Protein AF-A0A7C4TJA0-F1 (afdb_monomer)

Mean predicted aligned error: 11.94 Å

Secondary structure (DSSP, 8-state):
--HHHHHHHHHHHHHHHHHHHHHHHHHHHHHHHHHHHHHT--PPPPPPHHHHEEEEEEEEEEEESSTT-SEEEEEEEEEEEEESSS-EEEEEEE-SSS--GGGGEEEEE-TT--EEEEEEPPTT-PPEEEEETTEEEEEEEEE-TTS-TT--EEEEEE---

Structure (mmCIF, N/CA/C/O backbone):
data_AF-A0A7C4TJA0-F1
#
_entry.id   AF-A0A7C4TJA0-F1
#
loop_
_atom_site.group_PDB
_atom_site.id
_atom_site.type_symbol
_atom_site.label_atom_id
_atom_site.label_alt_id
_atom_site.label_comp_id
_atom_site.label_asym_id
_atom_site.label_entity_id
_atom_site.label_seq_id
_atom_site.pdbx_PDB_ins_code
_atom_site.Cartn_x
_atom_site.Cartn_y
_atom_site.Cartn_z
_atom_site.occupancy
_atom_site.B_iso_or_equiv
_atom_site.auth_seq_id
_atom_site.auth_comp_id
_atom_site.auth_asym_id
_atom_site.auth_atom_id
_atom_site.pdbx_PDB_model_num
ATOM 1 N N . MET A 1 1 ? -40.778 37.213 75.521 1.00 49.62 1 MET A N 1
ATOM 2 C CA . MET A 1 1 ? -41.525 36.558 74.415 1.00 49.62 1 MET A CA 1
ATOM 3 C C . MET A 1 1 ? -40.797 36.597 73.051 1.00 49.62 1 MET A C 1
ATOM 5 O O . MET A 1 1 ? -41.361 36.119 72.071 1.00 49.62 1 MET A O 1
ATOM 9 N N . ASN A 1 2 ? -39.542 37.079 72.973 1.00 52.47 2 ASN A N 1
ATOM 10 C CA . ASN A 1 2 ? -38.814 37.263 71.702 1.00 52.47 2 ASN A CA 1
ATOM 11 C C . ASN A 1 2 ? -37.884 36.094 71.304 1.00 52.47 2 ASN A C 1
ATOM 13 O O . ASN A 1 2 ? -37.763 35.800 70.118 1.00 52.47 2 ASN A O 1
ATOM 17 N N . GLU A 1 3 ? -37.341 35.324 72.251 1.00 52.44 3 GLU A N 1
ATOM 18 C CA . GLU A 1 3 ? -36.361 34.258 71.945 1.00 52.44 3 GLU A CA 1
ATOM 19 C C . GLU A 1 3 ? -36.936 33.053 71.171 1.00 52.44 3 GLU A C 1
ATOM 21 O O . GLU A 1 3 ? -36.258 32.429 70.350 1.00 52.44 3 GLU A O 1
ATOM 26 N N . LYS A 1 4 ? -38.217 32.709 71.384 1.00 51.44 4 LYS A N 1
ATOM 27 C CA . LYS A 1 4 ? -38.870 31.596 70.662 1.00 51.44 4 LYS A CA 1
ATOM 28 C C . LYS A 1 4 ? -39.089 31.905 69.172 1.00 51.44 4 LYS A C 1
ATOM 30 O O . LYS A 1 4 ? -39.150 30.968 68.373 1.00 51.44 4 LYS A O 1
ATOM 35 N N . LYS A 1 5 ? -39.204 33.184 68.787 1.00 49.19 5 LYS A N 1
ATOM 36 C CA . LYS A 1 5 ? -39.362 33.600 67.381 1.00 49.19 5 LYS A CA 1
ATOM 37 C C . LYS A 1 5 ? -38.022 33.581 66.633 1.00 49.19 5 LYS A C 1
ATOM 39 O O . LYS A 1 5 ? -37.985 33.095 65.503 1.00 49.19 5 LYS A O 1
ATOM 44 N N . GLU A 1 6 ? -36.923 33.985 67.270 1.00 51.19 6 GLU A N 1
ATOM 45 C CA . GLU A 1 6 ? -35.578 33.941 66.666 1.00 51.19 6 GLU A CA 1
ATOM 46 C C . GLU A 1 6 ? -35.077 32.515 66.417 1.00 51.19 6 GLU A C 1
ATOM 48 O O . GLU A 1 6 ? -34.596 32.211 65.323 1.00 51.19 6 GLU A O 1
ATOM 53 N N . ARG A 1 7 ? -35.288 31.587 67.363 1.00 53.69 7 ARG A N 1
ATOM 54 C CA . ARG A 1 7 ? -34.897 30.174 67.179 1.00 53.69 7 ARG A CA 1
ATOM 55 C C . ARG A 1 7 ? -35.589 29.514 65.980 1.00 53.69 7 ARG A C 1
ATOM 57 O O . ARG A 1 7 ? -34.964 28.726 65.271 1.00 53.69 7 ARG A O 1
ATOM 64 N N . LYS A 1 8 ? -36.863 29.839 65.717 1.00 52.34 8 LYS A N 1
ATOM 65 C CA . LYS A 1 8 ? -37.602 29.320 64.548 1.00 52.34 8 LYS A CA 1
ATOM 66 C C . LYS A 1 8 ? -37.113 29.927 63.227 1.00 52.34 8 LYS A C 1
ATOM 68 O O . LYS A 1 8 ? -37.072 29.216 62.223 1.00 52.34 8 LYS A O 1
ATOM 73 N N . ARG A 1 9 ? -36.706 31.203 63.223 1.00 52.56 9 ARG A N 1
ATOM 74 C CA . ARG A 1 9 ? -36.172 31.894 62.036 1.00 52.56 9 ARG A CA 1
ATOM 75 C C . ARG A 1 9 ? -34.785 31.361 61.653 1.00 52.56 9 ARG A C 1
ATOM 77 O O . ARG A 1 9 ? -34.586 31.010 60.495 1.00 52.56 9 ARG A O 1
ATOM 84 N N . ASN A 1 10 ? -33.897 31.148 62.628 1.00 52.72 10 ASN A N 1
ATOM 85 C CA . ASN A 1 10 ? -32.572 30.554 62.398 1.00 52.72 10 ASN A CA 1
ATOM 86 C C . ASN A 1 10 ? -32.632 29.096 61.912 1.00 52.72 10 ASN A C 1
ATOM 88 O O . ASN A 1 10 ? -31.806 28.697 61.095 1.00 52.72 10 ASN A O 1
ATOM 92 N N . LYS A 1 11 ? -33.625 28.303 62.348 1.00 56.66 11 LYS A N 1
ATOM 93 C CA . LYS A 1 11 ? -33.845 26.935 61.835 1.00 56.66 11 LYS A CA 1
ATOM 94 C C . LYS A 1 11 ? -34.310 26.922 60.373 1.00 56.66 11 LYS A C 1
ATOM 96 O O . LYS A 1 11 ? -33.839 26.100 59.597 1.00 56.66 11 LYS A O 1
ATOM 101 N N . ARG A 1 12 ? -35.204 27.844 59.987 1.00 56.31 12 ARG A N 1
ATOM 102 C CA . ARG A 1 12 ? -35.642 28.002 58.586 1.00 56.31 12 ARG A CA 1
ATOM 103 C C . ARG A 1 12 ? -34.508 28.473 57.680 1.00 56.31 12 ARG A C 1
ATOM 105 O O . ARG A 1 12 ? -34.372 27.937 56.588 1.00 56.31 12 ARG A O 1
ATOM 112 N N . ILE A 1 13 ? -33.689 29.418 58.147 1.00 58.28 13 ILE A N 1
ATOM 113 C CA . ILE A 1 13 ? -32.519 29.893 57.400 1.00 58.28 13 ILE A CA 1
ATOM 114 C C . ILE A 1 13 ? -31.524 28.745 57.221 1.00 58.28 13 ILE A C 1
ATOM 116 O O . ILE A 1 13 ? -31.208 28.449 56.082 1.00 58.28 13 ILE A O 1
ATOM 120 N N . LYS A 1 14 ? -31.141 28.015 58.284 1.00 59.19 14 LYS A N 1
ATOM 121 C CA . LYS A 1 14 ? -30.240 26.847 58.177 1.00 59.19 14 LYS A CA 1
ATOM 122 C C . LYS A 1 14 ? -30.740 25.777 57.204 1.00 59.19 14 LYS A C 1
ATOM 124 O O . LYS A 1 14 ? -29.947 25.278 56.417 1.00 59.19 14 LYS A O 1
ATOM 129 N N . ASN A 1 15 ? -32.030 25.440 57.231 1.00 60.94 15 ASN A N 1
ATOM 130 C CA . ASN A 1 15 ? -32.594 2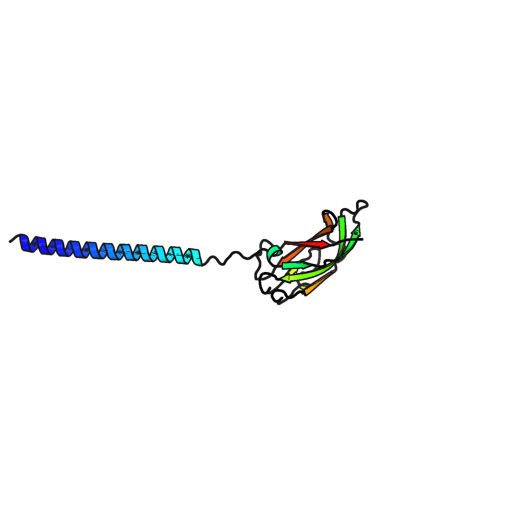4.459 56.297 1.00 60.94 15 ASN A CA 1
ATOM 131 C C . ASN A 1 15 ? -32.623 24.985 54.852 1.00 60.94 15 ASN A C 1
ATOM 133 O O . ASN A 1 15 ? -32.424 24.211 53.922 1.00 60.94 15 ASN A O 1
ATOM 137 N N . SER A 1 16 ? -32.834 26.291 54.664 1.00 60.62 16 SER A N 1
ATOM 138 C CA . SER A 1 16 ? -32.766 26.940 53.353 1.00 60.62 16 SER A CA 1
ATOM 139 C C . SER A 1 16 ? -31.338 26.985 52.813 1.00 60.62 16 SER A C 1
ATOM 141 O O . SER A 1 16 ? -31.142 26.711 51.635 1.00 60.62 16 SER A O 1
ATOM 143 N N . THR A 1 17 ? -30.338 27.300 53.643 1.00 62.19 17 THR A N 1
ATOM 144 C CA . THR A 1 17 ? -28.934 27.285 53.212 1.00 62.19 17 THR A CA 1
ATOM 145 C C . THR A 1 17 ? -28.507 25.870 52.860 1.00 62.19 17 THR A C 1
ATOM 147 O O . THR A 1 17 ? -27.930 25.682 51.801 1.00 62.19 17 THR A O 1
ATOM 150 N N . LEU A 1 18 ? -28.870 24.873 53.676 1.00 68.75 18 LEU A N 1
ATOM 151 C CA . LEU A 1 18 ? -28.547 23.469 53.411 1.00 68.75 18 LEU A CA 1
ATOM 152 C C . LEU A 1 18 ? -29.146 22.984 52.079 1.00 68.75 18 LEU A C 1
ATOM 154 O O . LEU A 1 18 ? -28.463 22.316 51.312 1.00 68.75 18 LEU A O 1
ATOM 158 N N . ALA A 1 19 ? -30.393 23.364 51.776 1.00 68.62 19 ALA A N 1
ATOM 159 C CA . ALA A 1 19 ? -31.044 23.022 50.512 1.00 68.62 19 ALA A CA 1
ATOM 160 C C . ALA A 1 19 ? -30.350 23.669 49.301 1.00 68.62 19 ALA A C 1
ATOM 162 O O . ALA A 1 19 ? -30.141 23.004 48.290 1.00 68.62 19 ALA A O 1
ATOM 163 N N . VAL A 1 20 ? -29.935 24.936 49.417 1.00 74.19 20 VAL A N 1
ATOM 164 C CA . VAL A 1 20 ? -29.186 25.634 48.359 1.00 74.19 20 VAL A CA 1
ATOM 165 C C . VAL A 1 20 ? -27.808 25.005 48.158 1.00 74.19 20 VAL A C 1
ATOM 167 O O . VAL A 1 20 ? -27.402 24.799 47.018 1.00 74.19 20 VAL A O 1
ATOM 170 N N . THR A 1 21 ? -27.104 24.647 49.237 1.00 75.75 21 THR A N 1
ATOM 171 C CA . THR A 1 21 ? -25.788 24.002 49.139 1.00 75.75 21 THR A CA 1
ATOM 172 C C . THR A 1 21 ? -25.885 22.637 48.464 1.00 75.75 21 THR A C 1
ATOM 174 O O . THR A 1 21 ? -25.082 22.358 47.583 1.00 75.75 21 THR A O 1
ATOM 177 N N . VAL A 1 22 ? -26.889 21.825 48.821 1.00 77.12 22 VAL A N 1
ATOM 178 C CA . VAL A 1 22 ? -27.136 20.513 48.195 1.00 77.12 22 VAL A CA 1
ATOM 179 C C . VAL A 1 22 ? -27.493 20.658 46.715 1.00 77.12 22 VAL A C 1
ATOM 181 O O . VAL A 1 22 ? -27.030 19.874 45.893 1.00 77.12 22 VAL A O 1
ATOM 184 N N . PHE A 1 23 ? -28.282 21.670 46.353 1.00 78.38 23 PHE A N 1
ATOM 185 C CA . PHE A 1 23 ? -28.638 21.915 44.957 1.00 78.38 23 PHE A CA 1
ATOM 186 C C . PHE A 1 23 ? -27.420 22.349 44.126 1.00 78.38 23 PHE A C 1
ATOM 188 O O . PHE A 1 23 ? -27.208 21.843 43.026 1.00 78.38 23 PHE A O 1
ATOM 195 N N . PHE A 1 24 ? -26.570 23.223 44.674 1.00 80.81 24 PHE A N 1
ATOM 196 C CA . PHE A 1 24 ? -25.332 23.646 44.017 1.00 80.81 24 PHE A CA 1
ATOM 197 C C . PHE A 1 24 ? -24.327 22.502 43.853 1.00 80.81 24 PHE A C 1
ATOM 199 O O . PHE A 1 24 ? -23.750 22.363 42.776 1.00 80.81 24 PHE A O 1
ATOM 206 N N . THR A 1 25 ? -24.127 21.658 44.870 1.00 79.25 25 THR A N 1
ATOM 207 C CA . THR A 1 25 ? -23.238 20.494 44.735 1.00 79.25 25 THR A CA 1
ATOM 208 C C . THR A 1 25 ? -23.760 19.491 43.714 1.00 79.25 25 THR A C 1
ATOM 210 O O . THR A 1 25 ? -22.957 18.926 42.975 1.00 79.25 25 THR A O 1
ATOM 213 N N . LEU A 1 26 ? -25.081 19.314 43.607 1.00 83.25 26 LEU A N 1
ATOM 214 C CA . LEU A 1 26 ? -25.678 18.459 42.582 1.00 83.25 26 LEU A CA 1
ATOM 215 C C . LEU A 1 26 ? -25.407 18.996 41.167 1.00 83.25 26 LEU A C 1
ATOM 217 O O . LEU A 1 26 ? -25.010 18.234 40.292 1.00 83.25 26 LEU A O 1
ATOM 221 N N . ILE A 1 27 ? -25.563 20.307 40.954 1.00 83.69 27 ILE A N 1
ATOM 222 C CA . ILE A 1 27 ? -25.285 20.947 39.658 1.00 83.69 27 ILE A CA 1
ATOM 223 C C . ILE A 1 27 ? -23.805 20.810 39.290 1.00 83.69 27 ILE A C 1
ATOM 225 O O . ILE A 1 27 ? -23.492 20.421 38.168 1.00 83.69 27 ILE A O 1
ATOM 229 N N . VAL A 1 28 ? -22.889 21.073 40.228 1.00 83.25 28 VAL A N 1
ATOM 230 C CA . VAL A 1 28 ? -21.445 20.929 39.979 1.00 83.25 28 VAL A CA 1
ATOM 231 C C . VAL A 1 28 ? -21.081 19.476 39.662 1.00 83.25 28 VAL A C 1
ATOM 233 O O . VAL A 1 28 ? -20.289 19.239 38.755 1.00 83.25 28 VAL A O 1
ATOM 236 N N . ALA A 1 29 ? -21.687 18.500 40.343 1.00 81.50 29 ALA A N 1
ATOM 237 C CA . ALA A 1 29 ? -21.470 17.086 40.049 1.00 81.50 29 ALA A CA 1
ATOM 238 C C . ALA A 1 29 ? -21.980 16.699 38.650 1.00 81.50 29 ALA A C 1
ATOM 240 O O . ALA A 1 29 ? -21.278 16.005 37.921 1.00 81.50 29 ALA A O 1
ATOM 241 N N . ILE A 1 30 ? -23.159 17.184 38.242 1.00 82.62 30 ILE A N 1
ATOM 242 C CA . ILE A 1 30 ? -23.714 16.935 36.901 1.00 82.62 30 ILE A CA 1
ATOM 243 C C . ILE A 1 30 ? -22.822 17.551 35.815 1.00 82.62 30 ILE A C 1
ATOM 245 O O . ILE A 1 30 ? -22.553 16.899 34.805 1.00 82.62 30 ILE A O 1
ATOM 249 N N . LEU A 1 31 ? -22.324 18.772 36.029 1.00 79.56 31 LEU A N 1
ATOM 250 C CA . LEU A 1 31 ? -21.401 19.434 35.104 1.00 79.56 31 LEU A CA 1
ATOM 251 C C . LEU A 1 31 ? -20.061 18.694 35.014 1.00 79.56 31 LEU A C 1
ATOM 253 O O . LEU A 1 31 ? -19.569 18.466 33.913 1.00 79.56 31 LEU A O 1
ATOM 257 N N . ALA A 1 32 ? -19.502 18.256 36.145 1.00 79.38 32 ALA A N 1
ATOM 258 C CA . ALA A 1 32 ? -18.257 17.489 36.174 1.00 79.38 32 ALA A CA 1
ATOM 259 C C . ALA A 1 32 ? -18.396 16.131 35.468 1.00 79.38 32 ALA A C 1
ATOM 261 O O . ALA A 1 32 ? -17.517 15.747 34.701 1.00 79.38 32 ALA A O 1
ATOM 262 N N . ILE A 1 33 ? -19.509 15.419 35.682 1.00 76.81 33 ILE A N 1
ATOM 263 C CA . ILE A 1 33 ? -19.787 14.151 34.996 1.00 76.81 33 ILE A CA 1
ATOM 264 C C . ILE A 1 33 ? -19.940 14.391 33.494 1.00 76.81 33 ILE A C 1
ATOM 266 O O . ILE A 1 33 ? -19.315 13.670 32.723 1.00 76.81 33 ILE A O 1
ATOM 270 N N . SER A 1 34 ? -20.689 15.425 33.092 1.00 68.31 34 SER A N 1
ATOM 271 C CA . SER A 1 34 ? -20.889 15.771 31.679 1.00 68.31 34 SER A CA 1
ATOM 272 C C . SER A 1 34 ? -19.557 16.062 30.984 1.00 68.31 34 SER A C 1
ATOM 274 O O . SER A 1 34 ? -19.280 15.475 29.943 1.00 68.31 34 SER A O 1
ATOM 276 N N . PHE A 1 35 ? -18.687 16.858 31.614 1.00 68.38 35 PHE A N 1
ATOM 277 C CA . PHE A 1 35 ? -17.365 17.207 31.084 1.00 68.38 35 PHE A CA 1
ATOM 278 C C . PHE A 1 35 ? -16.439 15.985 30.943 1.00 68.38 35 PHE A C 1
ATOM 280 O O . PHE A 1 35 ? -15.716 15.848 29.959 1.00 68.38 35 PHE A O 1
ATOM 287 N N . ILE A 1 36 ? -16.484 15.051 31.901 1.00 69.06 36 ILE A N 1
ATOM 288 C CA . ILE A 1 36 ? -15.707 13.803 31.834 1.00 69.06 36 ILE A CA 1
ATOM 289 C C . ILE A 1 36 ? -16.250 12.873 30.740 1.00 69.06 36 ILE A C 1
ATOM 291 O O . ILE A 1 36 ? -15.471 12.203 30.063 1.00 69.06 36 ILE A O 1
ATOM 295 N N . THR A 1 37 ? -17.572 12.804 30.557 1.00 61.47 37 THR A N 1
ATOM 296 C CA . THR A 1 37 ? -18.181 11.955 29.523 1.00 61.47 37 THR A CA 1
ATOM 297 C C . THR A 1 37 ? -18.004 12.501 28.112 1.00 61.47 37 THR A C 1
ATOM 299 O O . THR A 1 37 ? -17.851 11.708 27.187 1.00 61.47 37 THR A O 1
ATOM 302 N N . GLU A 1 38 ? -17.976 13.824 27.940 1.00 57.81 38 GLU A N 1
ATOM 303 C CA . GLU A 1 38 ? -17.799 14.464 26.632 1.00 57.81 38 GLU A CA 1
ATOM 304 C C . GLU A 1 38 ? -16.383 14.216 26.085 1.00 57.81 38 GLU A C 1
ATOM 306 O O . GLU A 1 38 ? -16.225 13.847 24.925 1.00 57.81 38 GLU A O 1
ATOM 311 N N . HIS A 1 39 ? -15.363 14.252 26.949 1.00 54.91 39 HIS A N 1
ATOM 312 C CA . HIS A 1 39 ? -13.974 13.978 26.558 1.00 54.91 39 HIS A CA 1
ATOM 313 C C . HIS A 1 39 ? -13.611 12.495 26.402 1.00 54.91 39 HIS A C 1
ATOM 315 O O . HIS A 1 39 ? -12.546 12.182 25.877 1.00 54.91 39 HIS A O 1
ATOM 321 N N . LYS A 1 40 ? -14.456 11.557 26.845 1.00 51.69 40 LYS A N 1
ATOM 322 C CA . LYS A 1 40 ? -14.150 10.117 26.754 1.00 51.69 40 LYS A CA 1
ATOM 323 C C . LYS A 1 40 ? -14.634 9.463 25.452 1.00 51.69 40 LYS A C 1
ATOM 325 O O . LYS A 1 40 ? -14.303 8.308 25.205 1.00 51.69 40 LYS A O 1
ATOM 330 N N . ASN A 1 41 ? -15.414 10.180 24.642 1.00 50.59 41 ASN A N 1
ATOM 331 C CA . ASN A 1 41 ? -16.014 9.666 23.406 1.00 50.59 41 ASN A CA 1
ATOM 332 C C . ASN A 1 41 ? -15.246 10.028 22.129 1.00 50.59 41 ASN A C 1
ATOM 334 O O . ASN A 1 41 ? -15.695 9.692 21.032 1.00 50.59 41 ASN A O 1
ATOM 338 N N . GLU A 1 42 ? -14.086 10.672 22.242 1.00 59.31 42 GLU A N 1
ATOM 339 C CA . GLU A 1 42 ? -13.169 10.757 21.113 1.00 59.31 42 GLU A CA 1
ATOM 340 C C . GLU A 1 42 ? -12.579 9.363 20.898 1.00 59.31 42 GLU A C 1
ATOM 342 O O . GLU A 1 42 ? -11.701 8.910 21.637 1.00 59.31 42 GLU A O 1
ATOM 347 N N . ASN A 1 43 ? -13.127 8.636 19.917 1.00 64.81 43 ASN A N 1
ATOM 348 C CA . ASN A 1 43 ? -12.489 7.424 19.419 1.00 64.81 43 ASN A CA 1
ATOM 349 C C . ASN A 1 43 ? -11.015 7.753 19.149 1.00 64.81 43 ASN A C 1
ATOM 351 O O . ASN A 1 43 ? -10.745 8.807 18.562 1.00 64.81 43 ASN A O 1
ATOM 355 N N . PRO A 1 44 ? -10.071 6.891 19.567 1.00 74.50 44 PRO A N 1
ATOM 356 C CA . PRO A 1 44 ? -8.664 7.132 19.299 1.00 74.50 44 PRO A CA 1
ATOM 357 C C . PRO A 1 44 ? -8.474 7.413 17.803 1.00 74.50 44 PRO A C 1
ATOM 359 O O . PRO A 1 44 ? -9.155 6.784 16.980 1.00 74.50 44 PRO A O 1
ATOM 362 N N . PRO A 1 45 ? -7.600 8.372 17.446 1.00 83.69 45 PRO A N 1
ATOM 363 C CA . PRO A 1 45 ? -7.389 8.735 16.056 1.00 83.69 45 PRO A CA 1
ATOM 364 C C . PRO A 1 45 ? -7.010 7.483 15.273 1.00 83.69 45 PRO A C 1
ATOM 366 O O . PRO A 1 45 ? -6.180 6.681 15.716 1.00 83.69 45 PRO A O 1
ATOM 369 N N . LYS A 1 46 ? -7.669 7.293 14.129 1.00 91.38 46 LYS A N 1
ATOM 370 C CA . LYS A 1 46 ? -7.345 6.178 13.250 1.00 91.38 46 LYS A CA 1
ATOM 371 C C . LYS A 1 46 ? -5.912 6.363 12.738 1.00 91.38 46 LYS A C 1
ATOM 373 O O . LYS A 1 46 ? -5.545 7.487 12.401 1.00 91.38 46 LYS A O 1
ATOM 378 N N . PRO A 1 47 ? -5.103 5.297 12.695 1.00 94.06 47 PRO A N 1
ATOM 379 C CA . PRO A 1 47 ? -3.756 5.366 12.140 1.00 94.06 47 PRO A CA 1
ATOM 380 C C . PRO A 1 47 ? -3.800 5.675 10.642 1.00 94.06 47 PRO A C 1
ATOM 382 O O . PRO A 1 47 ? -4.774 5.348 9.954 1.00 94.06 47 PRO A O 1
ATOM 385 N N . SER A 1 48 ? -2.722 6.257 10.125 1.00 95.81 48 SER A N 1
ATOM 386 C CA . SER A 1 48 ? -2.568 6.419 8.683 1.00 95.81 48 SER A CA 1
ATOM 387 C C . SER A 1 48 ? -2.387 5.074 7.989 1.00 95.81 48 SER A C 1
ATOM 389 O O . SER A 1 48 ? -1.980 4.074 8.590 1.00 95.81 48 SER A O 1
ATOM 391 N N . SER A 1 49 ? -2.635 5.050 6.685 1.00 96.00 49 SER A N 1
ATOM 392 C CA . SER A 1 49 ? -2.486 3.825 5.896 1.00 96.00 49 SER A CA 1
ATOM 393 C C . SER A 1 49 ? -1.030 3.357 5.836 1.00 96.00 49 SER A C 1
ATOM 395 O O . SER A 1 49 ? -0.766 2.158 5.915 1.00 96.00 49 SER A O 1
ATOM 397 N N . ARG A 1 50 ? -0.074 4.294 5.827 1.00 95.81 50 ARG A N 1
ATOM 398 C CA . ARG A 1 50 ? 1.365 4.007 5.919 1.00 95.81 50 ARG A CA 1
ATOM 399 C C . ARG A 1 50 ? 1.777 3.380 7.256 1.00 95.81 50 ARG A C 1
ATOM 401 O O . ARG A 1 50 ? 2.717 2.593 7.296 1.00 95.81 50 ARG A O 1
ATOM 408 N N . GLU A 1 51 ? 1.109 3.732 8.353 1.00 95.62 51 GLU A N 1
ATOM 409 C CA . GLU A 1 51 ? 1.355 3.125 9.669 1.00 95.62 51 GLU A CA 1
ATOM 410 C C . GLU A 1 51 ? 0.639 1.782 9.851 1.00 95.62 51 GLU A C 1
ATOM 412 O O . GLU A 1 51 ? 1.050 0.966 10.684 1.00 95.62 51 GLU A O 1
ATOM 417 N N . TYR A 1 52 ? -0.454 1.573 9.115 1.00 96.94 52 TYR A N 1
ATOM 418 C CA . TYR A 1 52 ? -1.300 0.391 9.228 1.00 96.94 52 TYR A CA 1
ATOM 419 C C . TYR A 1 52 ? -0.825 -0.768 8.359 1.00 96.94 52 TYR A C 1
ATOM 421 O O . TYR A 1 52 ? -0.884 -1.920 8.795 1.00 96.94 52 TYR A O 1
ATOM 429 N N . PHE A 1 53 ? -0.356 -0.470 7.147 1.00 97.44 53 PHE A N 1
ATOM 430 C CA . PHE A 1 53 ? 0.063 -1.457 6.164 1.00 97.44 53 PHE A CA 1
ATOM 431 C C . PHE A 1 53 ? 1.577 -1.462 5.990 1.00 97.44 53 PHE A C 1
ATOM 433 O O . PHE A 1 53 ? 2.218 -0.436 5.780 1.00 97.44 53 PHE A O 1
ATOM 440 N N . LYS A 1 54 ? 2.142 -2.663 6.014 1.00 97.38 54 LYS A N 1
ATOM 441 C CA . LYS A 1 54 ? 3.511 -2.937 5.602 1.00 97.38 54 LYS A CA 1
ATOM 442 C C . LYS A 1 54 ? 3.498 -3.392 4.145 1.00 97.38 54 LYS A C 1
ATOM 444 O O . LYS A 1 54 ? 2.756 -4.315 3.810 1.00 97.38 54 LYS A O 1
ATOM 449 N N . VAL A 1 55 ? 4.322 -2.760 3.311 1.00 97.19 55 VAL A N 1
ATOM 450 C CA . VAL A 1 55 ? 4.528 -3.138 1.906 1.00 97.19 55 VAL A CA 1
ATOM 451 C C . VAL A 1 55 ? 5.914 -3.738 1.736 1.00 97.19 55 VAL A C 1
ATOM 453 O O . VAL A 1 55 ? 6.895 -3.156 2.198 1.00 97.19 55 VAL A O 1
ATOM 456 N N . GLU A 1 56 ? 6.002 -4.897 1.084 1.00 96.31 56 GLU A N 1
ATOM 457 C CA . GLU A 1 56 ? 7.252 -5.651 0.946 1.00 96.31 56 GLU A CA 1
ATOM 458 C C . GLU A 1 56 ? 7.404 -6.319 -0.422 1.00 96.31 56 GLU A C 1
ATOM 460 O O . GLU A 1 56 ? 6.426 -6.545 -1.135 1.00 96.31 56 GLU A O 1
ATOM 465 N N . ASN A 1 57 ? 8.654 -6.674 -0.748 1.00 95.94 57 ASN A N 1
ATOM 466 C CA . ASN A 1 57 ? 9.063 -7.403 -1.955 1.00 95.94 57 ASN A CA 1
ATOM 467 C C . ASN A 1 57 ? 8.446 -6.840 -3.242 1.00 95.94 57 ASN A C 1
ATOM 469 O O . ASN A 1 57 ? 7.959 -7.592 -4.087 1.00 95.94 57 ASN A O 1
ATOM 473 N N . ALA A 1 58 ? 8.447 -5.514 -3.376 1.00 96.94 58 ALA A N 1
ATOM 474 C CA . ALA A 1 58 ? 7.911 -4.885 -4.562 1.00 96.94 58 ALA A CA 1
ATOM 475 C C . ALA A 1 58 ? 8.850 -5.065 -5.760 1.00 96.94 58 ALA A C 1
ATOM 477 O O . ALA A 1 58 ? 10.073 -4.957 -5.650 1.00 96.94 58 ALA A O 1
ATOM 478 N N . SER A 1 59 ? 8.255 -5.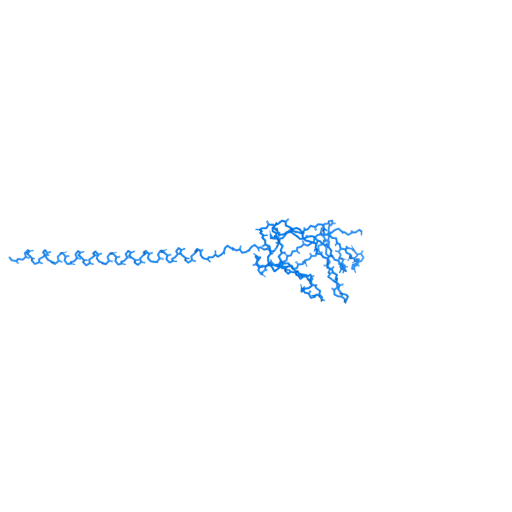307 -6.919 1.00 96.38 59 SER A N 1
ATOM 479 C CA . SER A 1 59 ? 8.932 -5.400 -8.205 1.00 96.38 59 SER A CA 1
ATOM 480 C C . SER A 1 59 ? 8.061 -4.752 -9.270 1.00 96.38 59 SER A C 1
ATOM 482 O O . SER A 1 59 ? 6.834 -4.794 -9.187 1.00 96.38 59 SER A O 1
ATOM 484 N N . ALA A 1 60 ? 8.680 -4.131 -10.267 1.00 95.44 60 ALA A N 1
ATOM 485 C CA . ALA A 1 60 ? 7.942 -3.440 -11.311 1.00 95.44 60 ALA A CA 1
ATOM 486 C C . ALA A 1 60 ? 8.476 -3.793 -12.694 1.00 95.44 60 ALA A C 1
ATOM 488 O O . ALA A 1 60 ? 9.686 -3.853 -12.922 1.00 95.44 60 ALA A O 1
ATOM 489 N N . TRP A 1 61 ? 7.558 -3.950 -13.644 1.00 94.88 61 TRP A N 1
ATOM 490 C CA . TRP A 1 61 ? 7.895 -3.878 -15.053 1.00 94.88 61 TRP A CA 1
ATOM 491 C C . TRP A 1 61 ? 7.779 -2.426 -15.500 1.00 94.88 61 TRP A C 1
ATOM 493 O O . TRP A 1 61 ? 6.682 -1.871 -15.574 1.00 94.88 61 TRP A O 1
ATOM 503 N N . ALA A 1 62 ? 8.918 -1.804 -15.782 1.00 94.31 62 ALA A N 1
ATOM 504 C CA . ALA A 1 62 ? 8.993 -0.397 -16.141 1.00 94.31 62 ALA A CA 1
ATOM 505 C C . ALA A 1 62 ? 10.014 -0.154 -17.258 1.00 94.31 62 ALA A C 1
ATOM 507 O O . ALA A 1 62 ? 10.908 -0.971 -17.488 1.00 94.31 62 ALA A O 1
ATOM 508 N N . GLU A 1 63 ? 9.871 0.971 -17.951 1.00 94.19 63 GLU A N 1
ATOM 509 C CA . GLU A 1 63 ? 10.814 1.455 -18.963 1.00 94.19 63 GLU A CA 1
ATOM 510 C C . GLU A 1 63 ? 11.328 2.846 -18.589 1.00 94.19 63 GLU A C 1
ATOM 512 O O . GLU A 1 63 ? 10.602 3.629 -17.978 1.00 94.19 63 GLU A O 1
ATOM 517 N N . ALA A 1 64 ? 12.568 3.169 -18.953 1.00 93.38 64 ALA A N 1
ATOM 518 C CA . ALA A 1 64 ? 13.107 4.504 -18.723 1.00 93.38 64 ALA A CA 1
ATOM 519 C C . ALA A 1 64 ? 12.272 5.551 -19.476 1.00 93.38 64 ALA A C 1
ATOM 521 O O . ALA A 1 64 ? 12.028 5.415 -20.677 1.00 93.38 64 ALA A O 1
ATOM 522 N N . PHE A 1 65 ? 11.821 6.585 -18.764 1.00 90.69 65 PHE A N 1
ATOM 523 C CA . PHE A 1 65 ? 11.068 7.685 -19.366 1.00 90.69 65 PHE A CA 1
ATOM 524 C C . PHE A 1 65 ? 11.985 8.608 -20.179 1.00 90.69 65 PHE A C 1
ATOM 526 O O . PHE A 1 65 ? 11.579 9.151 -21.205 1.00 90.69 65 PHE A O 1
ATOM 533 N N . ASP A 1 66 ? 13.233 8.753 -19.733 1.00 87.31 66 ASP A N 1
ATOM 534 C CA . ASP A 1 66 ? 14.269 9.539 -20.388 1.00 87.31 66 ASP A CA 1
ATOM 535 C C . ASP A 1 66 ? 15.642 8.843 -20.327 1.00 87.31 66 ASP A C 1
ATOM 537 O O . ASP A 1 66 ? 15.819 7.791 -19.710 1.00 87.31 66 ASP A O 1
ATOM 541 N N . SER A 1 67 ? 16.645 9.442 -20.973 1.00 86.56 67 SER A N 1
ATOM 542 C CA . SER A 1 67 ? 18.020 8.930 -20.982 1.00 86.56 67 SER A CA 1
ATOM 543 C C . SER A 1 67 ? 18.734 9.031 -19.631 1.00 86.56 67 SER A C 1
ATOM 545 O O . SER A 1 67 ? 19.802 8.448 -19.476 1.00 86.56 67 SER A O 1
ATOM 547 N N . SER A 1 68 ? 18.195 9.796 -18.676 1.00 84.06 68 SER A N 1
ATOM 548 C CA . SER A 1 68 ? 18.790 9.957 -17.347 1.00 84.06 68 SER A CA 1
ATOM 549 C C . SER A 1 68 ? 18.493 8.773 -16.429 1.00 84.06 68 SER A C 1
ATOM 551 O O . SER A 1 68 ? 19.171 8.617 -15.418 1.00 84.06 68 SER A O 1
ATOM 553 N N . GLN A 1 69 ? 17.485 7.960 -16.776 1.00 88.00 69 GLN A N 1
ATOM 554 C CA . GLN A 1 69 ? 16.986 6.840 -15.972 1.00 88.00 69 GLN A CA 1
ATOM 555 C C . GLN A 1 69 ? 16.530 7.246 -14.560 1.00 88.00 69 GLN A C 1
ATOM 557 O O . GLN A 1 69 ? 16.265 6.388 -13.735 1.00 88.00 69 GLN A O 1
ATOM 562 N N . ASN A 1 70 ? 16.384 8.538 -14.253 1.00 92.19 70 ASN A N 1
ATOM 563 C CA . ASN A 1 70 ? 15.887 8.974 -12.943 1.00 92.19 70 ASN A CA 1
ATOM 564 C C . ASN A 1 70 ? 14.371 8.813 -12.805 1.00 92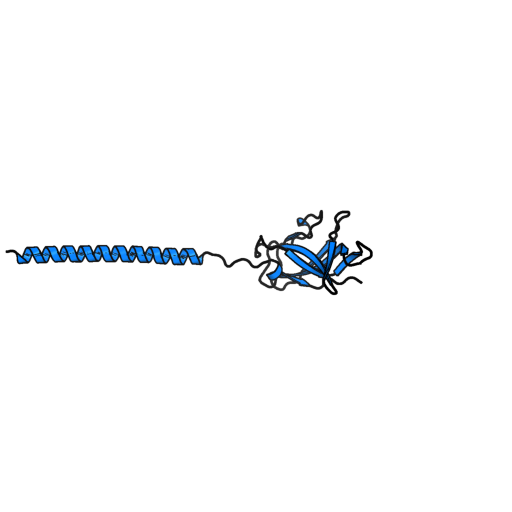.19 70 ASN A C 1
ATOM 566 O O . ASN A 1 70 ? 13.840 8.843 -11.694 1.00 92.19 70 ASN A O 1
ATOM 570 N N . VAL A 1 71 ? 13.682 8.671 -13.936 1.00 94.06 71 VAL A N 1
ATOM 571 C CA . VAL A 1 71 ? 12.235 8.521 -14.012 1.00 94.06 71 VAL A CA 1
ATOM 572 C C . VAL A 1 71 ? 11.921 7.287 -14.845 1.00 94.06 71 VAL A C 1
ATOM 574 O O . VAL A 1 71 ? 12.400 7.148 -15.975 1.00 94.06 71 VAL A O 1
ATOM 577 N N . LEU A 1 72 ? 11.096 6.401 -14.297 1.00 94.31 72 LEU A N 1
ATOM 578 C CA . LEU A 1 72 ? 10.606 5.215 -14.988 1.00 94.31 72 LEU A CA 1
ATOM 579 C C . LEU A 1 72 ? 9.112 5.339 -15.253 1.00 94.31 72 LEU A C 1
ATOM 581 O O . LEU A 1 72 ? 8.355 5.817 -14.416 1.00 94.31 72 LEU A O 1
ATOM 585 N N . LYS A 1 73 ? 8.682 4.844 -16.406 1.00 93.62 73 LYS A N 1
ATOM 586 C CA . LYS A 1 73 ? 7.284 4.639 -16.755 1.00 93.62 73 LYS A CA 1
ATOM 587 C C . LYS A 1 73 ? 6.887 3.214 -16.372 1.00 93.62 73 LYS A C 1
ATOM 58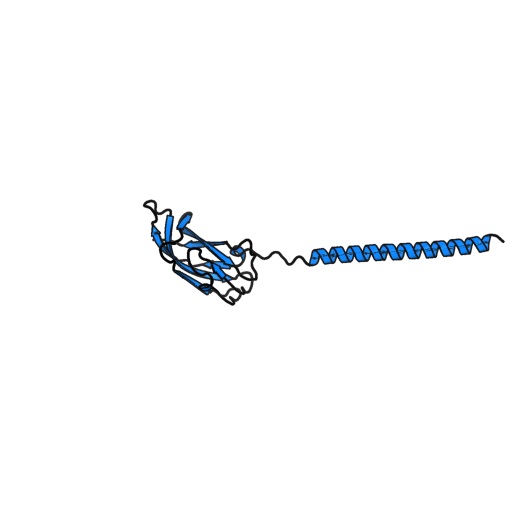9 O O . LYS A 1 73 ? 7.378 2.255 -16.971 1.00 93.62 73 LYS A O 1
ATOM 594 N N . VAL A 1 74 ? 6.022 3.068 -15.372 1.00 93.50 74 VAL A N 1
ATOM 595 C CA . VAL A 1 74 ? 5.651 1.768 -14.792 1.00 93.50 74 VAL A CA 1
ATOM 596 C C . VAL A 1 74 ? 4.471 1.161 -15.551 1.00 93.50 74 VAL A C 1
ATOM 598 O O . VAL A 1 74 ? 3.404 1.760 -15.643 1.00 93.50 74 VAL A O 1
ATOM 601 N N . LYS A 1 75 ? 4.661 -0.041 -16.101 1.00 92.56 75 LYS A N 1
ATOM 602 C CA . LYS A 1 75 ? 3.640 -0.803 -16.843 1.00 92.56 75 LYS A CA 1
ATOM 603 C C . LYS A 1 75 ? 2.911 -1.807 -15.964 1.00 92.56 75 LYS A C 1
ATOM 605 O O . LYS A 1 75 ? 1.720 -2.025 -16.148 1.00 92.56 75 LYS A O 1
ATOM 610 N N . ALA A 1 76 ? 3.616 -2.396 -15.009 1.00 92.94 76 ALA A N 1
ATOM 611 C CA . ALA A 1 76 ? 3.033 -3.251 -13.989 1.00 92.94 76 ALA A CA 1
ATOM 612 C C . ALA A 1 76 ? 3.845 -3.152 -12.699 1.00 92.94 76 ALA A C 1
ATOM 614 O O . ALA A 1 76 ? 5.056 -2.927 -12.754 1.00 92.94 76 ALA A O 1
ATOM 615 N N . ILE A 1 77 ? 3.191 -3.340 -11.558 1.00 94.50 77 ILE A N 1
ATOM 616 C CA . ILE A 1 77 ? 3.844 -3.418 -10.253 1.00 94.50 77 ILE A CA 1
ATOM 617 C C . ILE A 1 77 ? 3.224 -4.540 -9.425 1.00 94.50 77 ILE A C 1
ATOM 619 O O . ILE A 1 77 ? 2.007 -4.625 -9.308 1.00 94.50 77 ILE A O 1
ATOM 623 N N . GLY A 1 78 ? 4.077 -5.396 -8.874 1.00 96.00 78 GLY A N 1
ATOM 624 C CA . GLY A 1 78 ? 3.708 -6.454 -7.941 1.00 96.00 78 GLY A CA 1
ATOM 625 C C . GLY A 1 78 ? 4.335 -6.185 -6.580 1.00 96.00 78 GLY A C 1
ATOM 626 O O . GLY A 1 78 ? 5.511 -5.827 -6.517 1.00 96.00 78 GLY A O 1
ATOM 627 N N . PHE A 1 79 ? 3.580 -6.329 -5.497 1.00 97.31 79 PHE A N 1
ATOM 628 C CA . PHE A 1 79 ? 4.073 -6.211 -4.121 1.00 97.31 79 PHE A CA 1
ATOM 629 C C . PHE A 1 79 ? 3.202 -7.012 -3.156 1.00 97.31 79 PHE A C 1
ATOM 631 O O . PHE A 1 79 ? 2.114 -7.459 -3.501 1.00 97.31 79 PHE A O 1
ATOM 638 N N . TYR A 1 80 ? 3.673 -7.177 -1.924 1.00 97.88 80 TYR A N 1
ATOM 639 C CA . TYR A 1 80 ? 2.889 -7.786 -0.857 1.00 97.88 80 TYR A CA 1
ATOM 640 C C . TYR A 1 80 ? 2.433 -6.743 0.149 1.00 97.88 80 TYR A C 1
ATOM 642 O O . TYR A 1 80 ? 3.215 -5.869 0.531 1.00 97.88 80 TYR A O 1
ATOM 650 N N . ILE A 1 81 ? 1.196 -6.881 0.624 1.00 97.75 81 ILE A N 1
ATOM 651 C CA . ILE A 1 81 ? 0.634 -6.050 1.689 1.00 97.75 81 ILE A CA 1
ATOM 652 C C . ILE A 1 81 ? 0.347 -6.879 2.929 1.00 97.75 81 ILE A C 1
ATOM 654 O O . ILE A 1 81 ? -0.164 -7.992 2.845 1.00 97.75 81 ILE A O 1
ATOM 658 N N . THR A 1 82 ? 0.667 -6.323 4.094 1.00 98.25 82 THR A N 1
ATOM 659 C CA . THR A 1 82 ? 0.376 -6.936 5.394 1.00 98.25 82 THR A CA 1
ATOM 660 C C . THR A 1 82 ? -0.156 -5.872 6.356 1.00 98.25 82 THR A C 1
ATOM 662 O O . THR A 1 82 ? 0.574 -4.922 6.649 1.00 98.25 82 THR A O 1
ATOM 665 N N . PRO A 1 83 ? -1.383 -5.984 6.891 1.00 97.81 83 PRO A N 1
ATOM 666 C CA . PRO A 1 83 ? -1.841 -5.108 7.961 1.00 97.81 83 PRO A CA 1
ATOM 667 C C . PRO A 1 83 ? -1.164 -5.490 9.284 1.00 97.81 83 PRO A C 1
ATOM 669 O O . PRO A 1 83 ? -1.171 -6.654 9.686 1.00 97.81 83 PRO A O 1
ATOM 672 N N . ILE A 1 84 ? -0.570 -4.513 9.970 1.00 97.50 84 ILE A N 1
ATOM 673 C CA . ILE A 1 84 ? 0.277 -4.734 11.162 1.00 97.50 84 ILE A CA 1
ATOM 674 C C . ILE A 1 84 ? -0.311 -4.168 12.462 1.00 97.50 84 ILE A C 1
ATOM 676 O O . ILE A 1 84 ? 0.225 -4.411 13.543 1.00 97.50 84 ILE A O 1
ATOM 680 N N . LYS A 1 85 ? -1.405 -3.401 12.386 1.00 94.75 85 LYS A N 1
ATOM 681 C CA . LYS A 1 85 ? -2.066 -2.786 13.554 1.00 94.75 85 LYS A CA 1
ATOM 682 C C . LYS A 1 85 ? -3.377 -3.470 13.950 1.00 94.75 85 LYS A C 1
ATOM 684 O O . LYS A 1 85 ? -3.901 -3.193 15.026 1.00 94.75 85 LYS A O 1
ATOM 689 N N . GLY A 1 86 ? -3.906 -4.353 13.109 1.00 95.06 86 GLY A N 1
ATOM 690 C CA . GLY A 1 86 ? -5.190 -5.017 13.309 1.00 95.06 86 GLY A CA 1
ATOM 691 C C . GLY A 1 86 ? -5.657 -5.730 12.044 1.00 95.06 86 GLY A C 1
ATOM 692 O O . GLY A 1 86 ? -4.911 -5.840 11.074 1.00 95.06 86 GLY A O 1
ATOM 693 N N . ASN A 1 87 ? -6.886 -6.241 12.073 1.00 97.31 87 ASN A N 1
ATOM 694 C CA . ASN A 1 87 ? -7.532 -6.766 10.873 1.00 97.31 87 ASN A CA 1
ATOM 695 C C . ASN A 1 87 ? -7.986 -5.596 9.999 1.00 97.31 87 ASN A C 1
ATOM 697 O O . ASN A 1 87 ? -8.627 -4.682 10.513 1.00 97.31 87 ASN A O 1
ATOM 701 N N . ALA A 1 88 ? -7.702 -5.666 8.703 1.00 97.50 88 ALA A N 1
ATOM 702 C CA . ALA A 1 88 ? -8.161 -4.681 7.738 1.00 97.50 88 ALA A CA 1
ATOM 703 C C . ALA A 1 88 ? -9.465 -5.161 7.099 1.00 97.50 88 ALA A C 1
ATOM 705 O O . ALA A 1 88 ? -9.498 -6.266 6.550 1.00 97.50 88 ALA A O 1
ATOM 706 N N . THR A 1 89 ? -10.522 -4.353 7.155 1.00 97.31 89 THR A N 1
ATOM 707 C CA . THR A 1 89 ? -11.799 -4.635 6.485 1.00 97.31 89 THR A CA 1
ATOM 708 C C . THR A 1 89 ? -12.061 -3.636 5.369 1.00 97.31 89 THR A C 1
ATOM 710 O O . THR A 1 89 ? -11.735 -2.456 5.491 1.00 97.31 89 THR A O 1
ATOM 713 N N . ASP A 1 90 ? -12.627 -4.127 4.266 1.00 95.50 90 ASP A N 1
ATOM 714 C CA . ASP A 1 90 ? -12.881 -3.343 3.058 1.00 95.50 90 ASP A CA 1
ATOM 715 C C . ASP A 1 90 ? -11.628 -2.591 2.577 1.00 95.50 90 ASP A C 1
ATOM 717 O O . ASP A 1 90 ? -11.588 -1.362 2.528 1.00 95.50 90 ASP A O 1
ATOM 721 N N . VAL A 1 91 ? -10.571 -3.347 2.274 1.00 96.25 91 VAL A N 1
ATOM 722 C CA . VAL A 1 91 ? -9.308 -2.799 1.776 1.00 96.25 91 VAL A CA 1
ATOM 723 C C . VAL A 1 91 ? -9.473 -2.447 0.307 1.00 96.25 91 VAL A C 1
ATOM 725 O O . VAL A 1 91 ? -9.750 -3.320 -0.514 1.00 96.25 91 VAL A O 1
ATOM 728 N N . PHE A 1 92 ? -9.258 -1.181 -0.021 1.00 94.62 92 PHE A N 1
ATOM 729 C CA . PHE A 1 92 ? -9.241 -0.673 -1.385 1.00 94.62 92 PHE A CA 1
ATOM 730 C C . PHE A 1 92 ? -7.832 -0.228 -1.748 1.00 94.62 92 PHE A C 1
ATOM 732 O O . PHE A 1 92 ? -7.156 0.429 -0.950 1.00 94.62 92 PHE A O 1
ATOM 739 N N . ILE A 1 93 ? -7.420 -0.553 -2.969 1.00 94.19 93 ILE A N 1
ATOM 740 C CA . ILE A 1 93 ? -6.152 -0.121 -3.541 1.00 94.19 93 ILE A CA 1
ATOM 741 C C . ILE A 1 93 ? -6.461 0.665 -4.812 1.00 94.19 93 ILE A C 1
ATOM 743 O O . ILE A 1 93 ? -6.963 0.126 -5.792 1.00 94.19 93 ILE A O 1
ATOM 747 N N . ASP A 1 94 ? -6.154 1.956 -4.786 1.00 91.38 94 ASP A N 1
ATOM 748 C CA . ASP A 1 94 ? -6.176 2.827 -5.956 1.00 91.38 94 ASP A CA 1
ATOM 749 C C . ASP A 1 94 ? -4.724 3.086 -6.381 1.00 91.38 94 ASP A C 1
ATOM 751 O O . ASP A 1 94 ? -4.017 3.898 -5.766 1.00 91.38 94 ASP A O 1
ATOM 755 N N . PRO A 1 95 ? -4.247 2.378 -7.416 1.00 86.62 95 PRO A N 1
ATOM 756 C CA . PRO A 1 95 ? -2.902 2.557 -7.941 1.00 86.62 95 PRO A CA 1
ATOM 757 C C . PRO A 1 95 ? -2.728 3.838 -8.765 1.00 86.62 95 PRO A C 1
ATOM 759 O O . PRO A 1 95 ? -1.630 4.080 -9.273 1.00 86.62 95 PRO A O 1
ATOM 762 N N . GLY A 1 96 ? -3.786 4.639 -8.931 1.00 82.19 96 GLY A N 1
ATOM 763 C CA . GLY A 1 96 ? -3.841 5.699 -9.922 1.00 82.19 96 GLY A CA 1
ATOM 764 C C . GLY A 1 96 ? -3.818 5.154 -11.353 1.00 82.19 96 GLY A C 1
ATOM 765 O O . GLY A 1 96 ? -3.823 3.950 -11.606 1.00 82.19 96 GLY A O 1
ATOM 766 N N . GLY A 1 97 ? -3.790 6.063 -12.326 1.00 66.38 97 GLY A N 1
ATOM 767 C CA . GLY A 1 97 ? -4.020 5.698 -13.726 1.00 66.38 97 GLY A CA 1
ATOM 768 C C . GLY A 1 97 ? -5.502 5.416 -13.998 1.00 66.38 97 GLY A C 1
ATOM 769 O O . GLY A 1 97 ? -6.325 5.435 -13.091 1.00 66.38 97 GLY A O 1
ATOM 770 N N . GLN A 1 98 ? -5.890 5.224 -15.258 1.00 66.56 98 GLN A N 1
ATOM 771 C CA . GLN A 1 98 ? -7.278 4.891 -15.617 1.00 66.56 98 GLN A CA 1
ATOM 772 C C . GLN A 1 98 ? -7.597 3.420 -15.298 1.00 66.56 98 GLN A C 1
ATOM 774 O O . GLN A 1 98 ? -7.935 2.652 -16.195 1.00 66.56 98 GLN A O 1
ATOM 779 N N . IL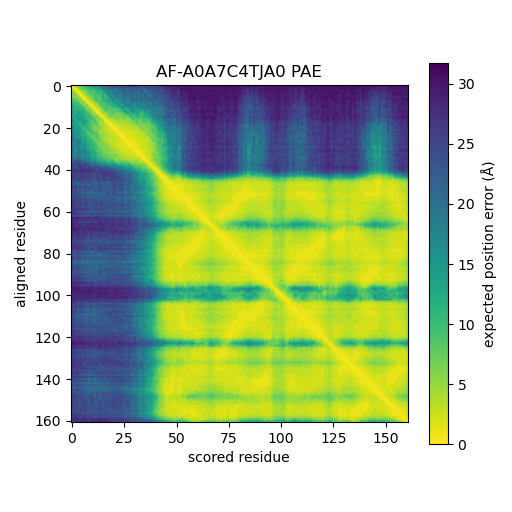E A 1 99 ? -7.434 3.014 -14.041 1.00 70.38 99 ILE A N 1
ATOM 780 C CA . ILE A 1 99 ? -7.775 1.676 -13.564 1.00 70.38 99 ILE A CA 1
ATOM 781 C C . ILE A 1 99 ? -8.931 1.796 -12.576 1.00 70.38 99 ILE A C 1
ATOM 783 O O . ILE A 1 99 ? -8.969 2.740 -11.788 1.00 70.38 99 ILE A O 1
ATOM 787 N N . ASP A 1 100 ? -9.883 0.866 -12.639 1.00 68.50 100 ASP A N 1
ATOM 788 C CA . ASP A 1 100 ? -10.977 0.818 -11.678 1.00 68.50 100 ASP A CA 1
ATOM 789 C C . ASP A 1 100 ? -10.446 0.289 -10.331 1.00 68.50 100 ASP A C 1
ATOM 791 O O . ASP A 1 100 ? -9.944 -0.837 -10.274 1.00 68.50 100 ASP A O 1
ATOM 795 N N . PRO A 1 101 ? -10.539 1.059 -9.230 1.00 64.69 101 PRO A N 1
ATOM 796 C CA . PRO A 1 101 ? -10.115 0.599 -7.907 1.00 64.69 101 PRO A CA 1
ATOM 797 C C . PRO A 1 101 ? -10.851 -0.661 -7.428 1.00 64.69 101 PRO A C 1
ATOM 799 O O . PRO A 1 101 ? -10.374 -1.341 -6.520 1.00 64.69 101 PRO A O 1
ATOM 802 N N . ILE A 1 102 ? -12.014 -0.980 -8.014 1.00 66.50 102 ILE A N 1
ATOM 803 C CA . ILE A 1 102 ? -12.789 -2.188 -7.698 1.00 66.50 102 ILE A CA 1
ATOM 804 C C . ILE A 1 102 ? -12.001 -3.467 -8.019 1.00 66.50 102 ILE A C 1
ATOM 806 O O . ILE A 1 102 ? -12.192 -4.477 -7.339 1.00 6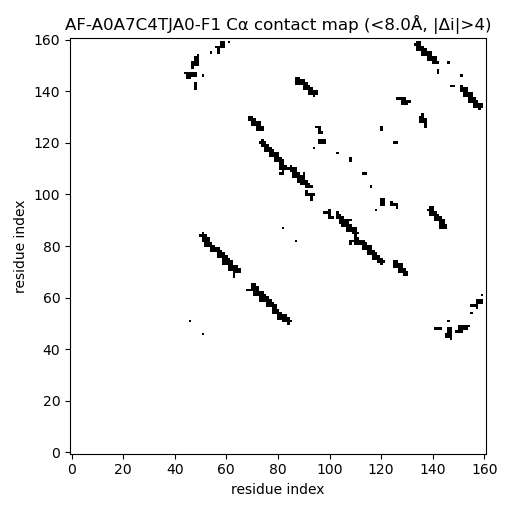6.50 102 ILE A O 1
ATOM 810 N N . ASP A 1 103 ? -11.083 -3.421 -8.987 1.00 77.25 103 ASP A N 1
ATOM 811 C CA . ASP A 1 103 ? -10.276 -4.584 -9.373 1.00 77.25 103 ASP A CA 1
ATOM 812 C C . ASP A 1 103 ? -9.271 -4.996 -8.280 1.00 77.25 103 ASP A C 1
ATOM 814 O O . ASP A 1 103 ? -8.819 -6.141 -8.255 1.00 77.25 103 ASP A O 1
ATOM 818 N N . TYR A 1 104 ? -8.967 -4.100 -7.332 1.00 87.12 104 TYR A N 1
ATOM 819 C CA . TYR A 1 104 ? -8.010 -4.329 -6.244 1.00 87.12 104 TYR A CA 1
ATOM 820 C C . TYR A 1 104 ? -8.658 -4.110 -4.875 1.00 87.12 104 TYR A C 1
ATOM 822 O O . TYR A 1 104 ? -8.241 -3.271 -4.069 1.00 87.12 104 TYR A O 1
ATOM 830 N N . TYR A 1 105 ? -9.706 -4.893 -4.626 1.00 93.75 105 TYR A N 1
ATOM 831 C CA . TYR A 1 105 ? -10.447 -4.912 -3.372 1.00 93.75 105 TYR A CA 1
ATOM 832 C C . TYR A 1 105 ? -10.237 -6.221 -2.609 1.00 93.75 105 TYR A C 1
ATOM 834 O O . TYR A 1 105 ? -10.428 -7.315 -3.145 1.00 93.75 105 TYR A O 1
ATOM 842 N N . PHE A 1 106 ? -9.949 -6.105 -1.313 1.00 95.38 106 PHE A N 1
ATOM 843 C CA . PHE A 1 106 ? -9.982 -7.227 -0.383 1.00 95.38 106 PHE A CA 1
ATOM 844 C C . PHE A 1 106 ? -11.060 -6.981 0.659 1.00 95.38 106 PHE A C 1
ATOM 846 O O . PHE A 1 106 ? -11.008 -6.015 1.420 1.00 95.38 106 PHE A O 1
ATOM 853 N N . LYS A 1 107 ? -12.011 -7.911 0.762 1.00 96.12 107 LYS A N 1
ATOM 854 C CA . LYS A 1 107 ? -13.053 -7.834 1.791 1.00 96.12 107 LYS A CA 1
ATOM 855 C C . LYS A 1 107 ? -12.465 -7.786 3.199 1.00 96.12 107 LYS A C 1
ATOM 857 O O . LYS A 1 107 ? -12.943 -7.043 4.051 1.00 96.12 107 LYS A O 1
ATOM 862 N N . GLN A 1 108 ? -11.447 -8.604 3.443 1.00 97.44 108 GLN A N 1
ATOM 863 C CA . GLN A 1 108 ? -10.752 -8.651 4.716 1.00 97.44 108 GLN A CA 1
ATOM 864 C C . GLN A 1 108 ? -9.345 -9.205 4.529 1.00 97.44 108 GLN A C 1
ATOM 866 O O . GLN A 1 108 ? -9.164 -10.193 3.820 1.00 97.44 108 GLN A O 1
ATOM 871 N N . ILE A 1 109 ? -8.385 -8.618 5.239 1.00 97.81 109 ILE A N 1
ATOM 872 C CA . ILE A 1 109 ? -7.042 -9.167 5.428 1.00 97.81 109 ILE A CA 1
ATOM 873 C C . ILE A 1 109 ? -6.803 -9.259 6.935 1.00 97.81 109 ILE A C 1
ATOM 875 O O . ILE A 1 109 ? -6.925 -8.263 7.654 1.00 97.81 109 ILE A O 1
ATOM 879 N N . ASN A 1 110 ? -6.514 -10.457 7.447 1.00 98.12 110 ASN A N 1
ATOM 880 C CA . ASN A 1 110 ? -6.271 -10.619 8.880 1.00 98.12 110 ASN A CA 1
ATOM 881 C C . ASN A 1 110 ? -4.945 -9.970 9.289 1.00 98.12 110 ASN A C 1
ATOM 883 O O . ASN A 1 110 ? -4.014 -9.865 8.495 1.00 98.12 110 ASN A O 1
ATOM 887 N N . CYS A 1 111 ? -4.843 -9.564 10.552 1.00 97.75 111 CYS A N 1
ATOM 888 C CA . CYS A 1 111 ? -3.613 -9.002 11.100 1.00 97.75 111 CYS A CA 1
ATOM 889 C C . CYS A 1 111 ? -2.426 -9.954 10.874 1.00 97.75 111 CYS A C 1
ATOM 891 O O . CYS A 1 111 ? -2.506 -11.140 11.205 1.00 97.75 111 CYS A O 1
ATOM 893 N N . ASN A 1 112 ? -1.322 -9.425 10.343 1.00 97.88 112 ASN A N 1
ATOM 894 C CA . ASN A 1 112 ? -0.111 -10.157 9.954 1.00 97.88 112 ASN A CA 1
ATOM 895 C C . ASN A 1 112 ? -0.293 -11.200 8.835 1.00 97.88 112 ASN A C 1
ATOM 897 O O . ASN A 1 112 ? 0.632 -11.968 8.572 1.00 97.88 112 ASN A O 1
ATOM 901 N N . GLN A 1 113 ? -1.449 -11.237 8.169 1.00 98.12 113 GLN A N 1
ATOM 902 C CA . GLN A 1 113 ? -1.629 -11.998 6.937 1.00 98.12 113 GLN A CA 1
ATOM 903 C C . GLN A 1 113 ? -1.109 -11.182 5.756 1.00 98.12 113 GLN A C 1
ATOM 905 O O . GLN A 1 113 ? -1.421 -10.001 5.622 1.00 98.12 113 GLN A O 1
ATOM 910 N N . THR A 1 114 ? -0.318 -11.824 4.906 1.00 98.00 114 THR A N 1
ATOM 911 C CA . THR A 1 114 ? 0.296 -11.191 3.743 1.00 98.00 114 THR A CA 1
ATOM 912 C C . THR A 1 114 ? -0.476 -11.566 2.485 1.00 98.00 114 THR A C 1
ATOM 914 O O . THR A 1 114 ? -0.631 -12.752 2.202 1.00 98.00 114 THR A O 1
ATOM 917 N N . GLU A 1 115 ? -0.922 -10.567 1.725 1.00 97.75 115 GLU A N 1
ATOM 918 C CA . GLU A 1 115 ? -1.630 -10.750 0.454 1.00 97.75 115 GLU A CA 1
ATOM 919 C C . GLU A 1 115 ? -0.811 -10.186 -0.716 1.00 97.75 115 GLU A C 1
ATOM 921 O O . GLU A 1 115 ? -0.201 -9.119 -0.570 1.00 97.75 115 GLU A O 1
ATOM 926 N N . PRO A 1 116 ? -0.764 -10.879 -1.868 1.00 97.31 116 PRO A N 1
ATOM 927 C CA . PRO A 1 116 ? -0.143 -10.354 -3.075 1.00 97.31 116 PRO A CA 1
ATOM 928 C C . PRO A 1 116 ? -1.051 -9.321 -3.754 1.00 97.31 116 PRO A C 1
ATOM 930 O O . PRO A 1 116 ? -2.272 -9.472 -3.806 1.00 97.31 116 PRO A O 1
ATOM 933 N N . VAL A 1 117 ? -0.435 -8.285 -4.313 1.00 95.50 117 VAL A N 1
ATOM 934 C CA . VAL A 1 117 ? -1.084 -7.249 -5.116 1.00 95.50 117 VAL A CA 1
ATOM 935 C C . VAL A 1 117 ? -0.304 -7.114 -6.412 1.00 95.50 117 VAL A C 1
ATOM 937 O O . VAL A 1 117 ? 0.858 -6.719 -6.385 1.00 95.50 117 VAL A O 1
ATOM 940 N N . ASP A 1 118 ? -0.954 -7.409 -7.535 1.00 94.19 118 ASP A N 1
ATOM 941 C CA . ASP A 1 118 ? -0.360 -7.345 -8.870 1.00 94.19 118 ASP A CA 1
ATOM 942 C C . ASP A 1 118 ? -1.170 -6.402 -9.754 1.00 94.19 118 ASP A C 1
ATOM 944 O O . ASP A 1 118 ? -2.232 -6.759 -10.256 1.00 94.19 118 ASP A O 1
ATOM 948 N N . ILE A 1 119 ? -0.662 -5.191 -9.960 1.00 92.31 119 ILE A N 1
ATOM 949 C CA . ILE A 1 119 ? -1.328 -4.150 -10.738 1.00 92.31 119 ILE A CA 1
ATOM 950 C C . ILE A 1 119 ? -0.754 -4.096 -12.148 1.00 92.31 119 ILE A C 1
ATOM 952 O O . ILE A 1 119 ? 0.457 -3.962 -12.337 1.00 92.31 119 ILE A O 1
ATOM 956 N N . GLN A 1 120 ? -1.636 -4.121 -13.147 1.00 90.25 120 GLN A N 1
ATOM 957 C CA . GLN A 1 120 ? -1.292 -3.862 -14.546 1.00 90.25 120 GLN A CA 1
ATOM 958 C C . GLN A 1 120 ? -1.899 -2.535 -15.000 1.00 90.25 120 GLN A C 1
ATOM 960 O O . GLN A 1 120 ? -3.110 -2.333 -14.924 1.00 90.25 120 GLN A O 1
ATOM 965 N N . TYR A 1 121 ? -1.055 -1.632 -15.495 1.00 88.38 121 TYR A N 1
ATOM 966 C CA . TYR A 1 121 ? -1.476 -0.322 -15.976 1.00 88.38 121 TYR A CA 1
ATOM 967 C C . TYR A 1 121 ? -1.854 -0.361 -17.454 1.00 88.38 121 TYR A C 1
ATOM 969 O O . TYR A 1 121 ? -1.158 -0.946 -18.286 1.00 88.38 121 TYR A O 1
ATOM 977 N N . ALA A 1 122 ? -2.952 0.314 -17.793 1.00 81.25 122 ALA A N 1
ATOM 978 C CA . ALA A 1 122 ? -3.406 0.457 -19.167 1.00 81.25 122 ALA A CA 1
ATOM 979 C C . ALA A 1 122 ? -2.725 1.647 -19.871 1.00 81.25 122 ALA A C 1
ATOM 981 O O . ALA A 1 122 ? -2.610 2.751 -19.334 1.00 81.25 122 ALA A O 1
ATOM 982 N N . ASN A 1 123 ? -2.306 1.433 -21.120 1.00 73.44 123 ASN A N 1
ATOM 983 C CA . ASN A 1 123 ? -1.837 2.488 -22.022 1.00 73.44 123 ASN A CA 1
ATOM 984 C C . ASN A 1 123 ? -2.985 3.486 -22.299 1.00 73.44 123 ASN A C 1
ATOM 986 O O . ASN A 1 123 ? -4.089 3.027 -22.595 1.00 73.44 123 ASN A O 1
ATOM 990 N N . PRO A 1 124 ? -2.764 4.817 -22.271 1.00 72.44 124 PRO A N 1
ATOM 991 C CA . PRO A 1 124 ? -1.486 5.533 -22.140 1.00 72.44 124 PRO A CA 1
ATOM 992 C C . PRO A 1 124 ? -1.109 6.002 -20.741 1.00 72.44 124 PRO A C 1
ATOM 994 O O . PRO A 1 124 ? -0.058 6.626 -20.582 1.00 72.44 124 PRO A O 1
ATOM 997 N N . THR A 1 125 ? -1.918 5.707 -19.731 1.00 78.56 125 THR A N 1
ATOM 998 C CA . THR A 1 125 ? -1.782 6.285 -18.392 1.00 78.56 125 THR A CA 1
ATOM 999 C C . THR A 1 125 ? -0.886 5.434 -17.496 1.00 78.56 125 THR A C 1
ATOM 1001 O O . THR A 1 125 ? -1.309 4.926 -16.463 1.00 78.56 125 THR A O 1
ATOM 1004 N N . TYR A 1 126 ? 0.373 5.285 -17.899 1.00 84.94 126 TYR A N 1
ATOM 1005 C CA . TYR A 1 126 ? 1.384 4.655 -17.057 1.00 84.94 126 TYR A CA 1
ATOM 1006 C C . TYR A 1 126 ? 1.903 5.656 -16.018 1.00 84.94 126 TYR A C 1
ATOM 1008 O O . TYR A 1 126 ? 2.359 6.737 -16.415 1.00 84.94 126 TYR A O 1
ATOM 1016 N N . PRO A 1 127 ? 1.859 5.337 -14.716 1.00 90.69 127 PRO A N 1
ATOM 1017 C CA . PRO A 1 127 ? 2.415 6.211 -13.700 1.00 90.69 127 PRO A CA 1
ATOM 1018 C C . PRO A 1 127 ? 3.938 6.281 -13.798 1.00 90.69 127 PRO A C 1
ATOM 1020 O O . PRO A 1 127 ? 4.606 5.396 -14.346 1.00 90.69 127 PRO A O 1
ATOM 1023 N N . LEU A 1 128 ? 4.475 7.369 -13.253 1.00 92.56 128 LEU A N 1
ATOM 1024 C CA . LEU A 1 128 ? 5.907 7.601 -13.169 1.00 92.56 128 LEU A CA 1
ATOM 1025 C C . LEU A 1 128 ? 6.414 7.185 -11.790 1.00 92.56 128 LEU A C 1
ATOM 1027 O O . LEU A 1 128 ? 5.805 7.528 -10.778 1.00 92.56 128 LEU A O 1
ATOM 1031 N N . ALA A 1 129 ? 7.538 6.478 -11.772 1.00 93.94 129 ALA A N 1
ATOM 1032 C CA . ALA A 1 129 ? 8.311 6.215 -10.571 1.00 93.94 129 ALA A CA 1
ATOM 1033 C C . ALA A 1 129 ? 9.600 7.038 -10.591 1.00 93.94 129 ALA A C 1
ATOM 1035 O O . ALA A 1 129 ? 10.215 7.207 -11.648 1.00 93.94 129 ALA A O 1
ATOM 1036 N N . TYR A 1 130 ? 10.010 7.532 -9.427 1.00 95.19 130 TYR A N 1
ATOM 1037 C CA . TYR A 1 130 ? 11.151 8.434 -9.282 1.00 95.19 130 TYR A CA 1
ATOM 1038 C C . TYR A 1 130 ? 12.271 7.761 -8.501 1.00 95.19 130 TYR A C 1
ATOM 1040 O O . TYR A 1 130 ? 12.018 7.019 -7.555 1.00 95.19 130 TYR A O 1
ATOM 1048 N N . LYS A 1 131 ? 13.517 8.004 -8.902 1.00 95.81 131 LYS A N 1
ATOM 1049 C CA . LYS A 1 131 ? 14.685 7.455 -8.215 1.00 95.81 131 LYS A CA 1
ATOM 1050 C C . LYS A 1 131 ? 14.927 8.168 -6.877 1.00 95.81 131 LYS A C 1
ATOM 1052 O O . LYS A 1 131 ? 15.106 9.383 -6.841 1.00 95.81 131 LYS A O 1
ATOM 1057 N N . GLU A 1 132 ? 15.014 7.398 -5.797 1.00 94.88 132 GLU A N 1
ATOM 1058 C CA . GLU A 1 132 ? 15.376 7.827 -4.443 1.00 94.88 132 GLU A CA 1
ATOM 1059 C C . GLU A 1 132 ? 16.537 6.960 -3.929 1.00 94.88 132 GLU A C 1
ATOM 1061 O O . GLU A 1 132 ? 16.356 5.849 -3.424 1.00 94.88 132 GLU A O 1
ATOM 1066 N N . GLY A 1 133 ? 17.768 7.457 -4.084 1.00 93.31 133 GLY A N 1
ATOM 1067 C CA . GLY A 1 133 ? 18.972 6.675 -3.794 1.00 93.31 133 GLY A CA 1
ATOM 1068 C C . GLY A 1 133 ? 19.146 5.525 -4.790 1.00 93.31 133 GLY A C 1
ATOM 1069 O O . GLY A 1 133 ? 19.249 5.759 -5.993 1.00 93.31 133 GLY A O 1
ATOM 1070 N N . GLU A 1 134 ? 19.174 4.291 -4.286 1.00 93.50 134 GLU A N 1
ATOM 1071 C CA . GLU A 1 134 ? 19.332 3.067 -5.092 1.00 93.50 134 GLU A CA 1
ATOM 1072 C C . GLU A 1 134 ? 17.993 2.429 -5.509 1.00 93.50 134 GLU A C 1
ATOM 1074 O O . GLU A 1 134 ? 17.978 1.412 -6.201 1.00 93.50 134 GLU A O 1
ATOM 1079 N 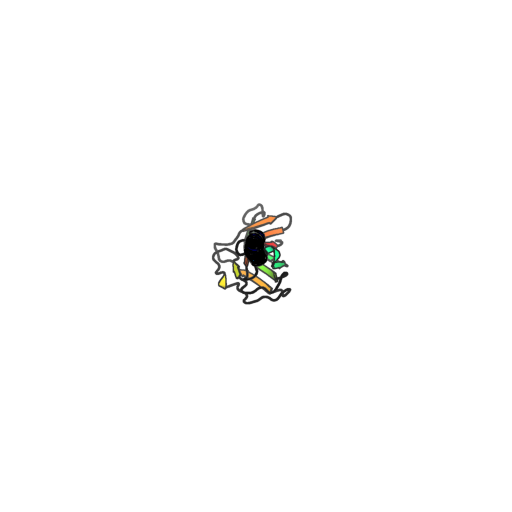N . LEU A 1 135 ? 16.860 2.998 -5.082 1.00 96.06 135 LEU A N 1
ATOM 1080 C CA . LEU A 1 135 ? 15.520 2.461 -5.327 1.00 96.06 135 LEU A CA 1
ATOM 1081 C C . LEU A 1 135 ? 14.670 3.446 -6.131 1.00 96.06 135 LEU A C 1
ATOM 1083 O O . LEU A 1 135 ? 14.973 4.636 -6.204 1.00 96.06 135 LEU A O 1
ATOM 1087 N N . TYR A 1 136 ? 13.586 2.944 -6.712 1.00 96.62 136 TYR A N 1
ATOM 1088 C CA . TYR A 1 136 ? 12.531 3.746 -7.319 1.00 96.62 136 TYR A CA 1
ATOM 1089 C C . TYR A 1 136 ? 11.283 3.717 -6.446 1.00 96.62 136 TYR A C 1
ATOM 1091 O O . TYR A 1 136 ? 10.971 2.692 -5.834 1.00 96.62 136 TYR A O 1
ATOM 1099 N N . THR A 1 137 ? 10.569 4.839 -6.410 1.00 96.19 137 THR A N 1
ATOM 1100 C CA . THR A 1 137 ? 9.358 5.017 -5.611 1.00 96.19 137 THR A CA 1
ATOM 1101 C C . THR A 1 137 ? 8.146 5.310 -6.474 1.00 96.19 137 THR A C 1
ATOM 1103 O O . THR A 1 137 ? 8.212 6.061 -7.447 1.00 96.19 137 THR A O 1
ATOM 1106 N N . ILE A 1 138 ? 7.018 4.717 -6.094 1.00 94.25 138 ILE A N 1
ATOM 1107 C CA . ILE A 1 138 ? 5.690 5.061 -6.600 1.00 94.25 138 ILE A CA 1
ATOM 1108 C C . ILE A 1 138 ? 4.726 5.174 -5.420 1.00 94.25 138 ILE A C 1
ATOM 1110 O O . ILE A 1 138 ? 4.792 4.389 -4.472 1.00 94.25 138 ILE A O 1
ATOM 1114 N N . THR A 1 139 ? 3.834 6.158 -5.469 1.00 93.94 139 THR A N 1
ATOM 1115 C CA . THR A 1 139 ? 2.794 6.337 -4.454 1.00 93.94 139 THR A CA 1
ATOM 1116 C C . THR A 1 139 ? 1.513 5.660 -4.911 1.00 93.94 139 THR A C 1
ATOM 1118 O O . THR A 1 139 ? 0.999 5.956 -5.988 1.00 93.94 139 THR A O 1
ATOM 1121 N N . ILE A 1 140 ? 0.988 4.776 -4.069 1.00 93.50 140 ILE A N 1
ATOM 1122 C CA . ILE A 1 140 ? -0.288 4.085 -4.259 1.00 93.50 140 ILE A CA 1
ATOM 1123 C C . ILE A 1 140 ? -1.201 4.465 -3.100 1.00 93.50 140 ILE A C 1
ATOM 1125 O O . ILE A 1 140 ? -0.741 4.612 -1.967 1.00 93.50 140 ILE A O 1
ATOM 1129 N N . LYS A 1 141 ? -2.498 4.636 -3.360 1.00 94.12 141 LYS A N 1
ATOM 1130 C CA . LYS A 1 141 ? -3.469 4.872 -2.293 1.00 94.12 141 LYS A CA 1
ATOM 1131 C C . LYS A 1 141 ? -4.020 3.539 -1.816 1.00 94.12 141 LYS A C 1
ATOM 1133 O O . LYS A 1 141 ? -4.619 2.806 -2.593 1.00 94.12 141 LYS A O 1
ATOM 1138 N N . ILE A 1 142 ? -3.843 3.244 -0.539 1.00 95.00 142 ILE A N 1
ATOM 1139 C CA . ILE A 1 142 ? -4.386 2.062 0.128 1.00 95.00 142 ILE A CA 1
ATOM 1140 C C . ILE A 1 142 ? -5.194 2.572 1.310 1.00 95.00 142 ILE A C 1
ATOM 1142 O O . ILE A 1 142 ? -4.709 3.420 2.045 1.00 95.00 142 ILE A O 1
ATOM 1146 N N . TRP A 1 143 ? -6.424 2.105 1.494 1.00 95.12 143 TRP A N 1
ATOM 1147 C CA . TRP A 1 143 ? -7.209 2.445 2.683 1.00 95.12 143 TRP A CA 1
ATOM 1148 C C . TRP A 1 143 ? -8.174 1.324 3.041 1.00 95.12 143 TRP A C 1
ATOM 1150 O O . TRP A 1 143 ? -8.564 0.528 2.189 1.00 95.12 143 TRP A O 1
ATOM 1160 N N . CYS A 1 144 ? -8.574 1.282 4.305 1.00 95.44 144 CYS A N 1
ATOM 1161 C CA . CYS A 1 144 ? -9.573 0.355 4.822 1.00 95.44 144 CYS A CA 1
ATOM 1162 C C . CYS A 1 144 ? -10.471 1.057 5.853 1.00 95.44 144 CYS A C 1
ATOM 1164 O O . CYS A 1 144 ? -10.304 2.249 6.137 1.00 95.44 144 CYS A O 1
ATOM 1166 N N . ALA A 1 145 ? -11.449 0.352 6.420 1.00 94.50 145 ALA A N 1
ATOM 1167 C CA . ALA A 1 145 ? -12.356 0.939 7.406 1.00 94.50 145 ALA A CA 1
ATOM 1168 C C . ALA A 1 145 ? -11.628 1.423 8.678 1.00 94.50 145 ALA A C 1
ATOM 1170 O O . ALA A 1 145 ? -12.097 2.350 9.349 1.00 94.50 145 ALA A O 1
ATOM 1171 N N . GLU A 1 146 ? -10.488 0.817 9.011 1.00 95.69 146 GLU A N 1
ATOM 1172 C CA . GLU A 1 146 ? -9.700 1.071 10.219 1.00 95.69 146 GLU A CA 1
ATOM 1173 C C . GLU A 1 146 ? -8.675 2.210 10.083 1.00 95.69 146 GLU A C 1
ATOM 1175 O O . GLU A 1 146 ? -8.181 2.682 11.107 1.00 95.69 146 GLU A O 1
ATOM 1180 N N . THR A 1 147 ? -8.379 2.683 8.870 1.00 95.44 147 THR A N 1
ATOM 1181 C CA . THR A 1 147 ? -7.399 3.757 8.619 1.00 95.44 147 THR A CA 1
ATOM 1182 C C . THR A 1 147 ? -8.038 5.146 8.565 1.00 95.44 147 THR A C 1
ATOM 1184 O O . THR A 1 147 ? -9.249 5.292 8.367 1.00 95.44 147 THR A O 1
ATOM 1187 N N . ASP A 1 148 ? -7.227 6.192 8.733 1.00 92.69 148 ASP A N 1
ATOM 1188 C CA . ASP A 1 148 ? -7.638 7.570 8.455 1.00 92.69 148 ASP A CA 1
ATOM 1189 C C . ASP A 1 148 ? -7.911 7.758 6.952 1.00 92.69 148 ASP A C 1
ATOM 1191 O O . ASP A 1 148 ? -7.122 7.378 6.090 1.00 92.69 148 ASP A O 1
ATOM 1195 N N . TRP A 1 149 ? -9.047 8.375 6.634 1.00 85.69 149 TRP A N 1
ATOM 1196 C CA . TRP A 1 149 ? -9.459 8.672 5.265 1.00 85.69 149 TRP A CA 1
ATOM 1197 C C . TRP A 1 149 ? -8.660 9.812 4.632 1.00 85.69 149 TRP A C 1
ATOM 1199 O O . TRP A 1 149 ? -8.660 9.931 3.406 1.00 85.69 149 TRP A O 1
ATOM 1209 N N . ASN A 1 150 ? -7.998 10.644 5.437 1.00 89.00 150 ASN A N 1
ATOM 1210 C CA . ASN A 1 150 ? -7.193 11.756 4.938 1.00 89.00 150 ASN A CA 1
ATOM 1211 C C . ASN A 1 150 ? -5.758 11.344 4.578 1.00 89.00 150 ASN A C 1
ATOM 1213 O O . ASN A 1 150 ? -5.110 12.063 3.822 1.00 89.00 150 ASN A O 1
ATOM 1217 N N . ASP A 1 151 ? -5.280 10.195 5.070 1.00 91.88 151 ASP A N 1
ATOM 1218 C CA . ASP A 1 151 ? -3.918 9.703 4.841 1.00 91.88 151 ASP A CA 1
ATOM 1219 C C . ASP A 1 151 ? -3.926 8.260 4.310 1.00 91.88 151 ASP A C 1
ATOM 1221 O O . ASP A 1 151 ? -3.847 7.261 5.039 1.00 91.88 151 ASP A O 1
ATOM 1225 N N . LYS A 1 152 ? -4.077 8.179 2.987 1.00 93.69 152 LYS A N 1
ATOM 1226 C CA . LYS A 1 152 ? -4.203 6.933 2.220 1.00 93.69 152 LYS A CA 1
ATOM 1227 C C . LYS A 1 152 ? -2.924 6.550 1.488 1.00 93.69 152 LYS A C 1
ATOM 1229 O O . LYS A 1 152 ? -2.876 5.505 0.852 1.00 93.69 152 LYS A O 1
ATOM 1234 N N . GLU A 1 153 ? -1.923 7.419 1.481 1.00 94.31 153 GLU A N 1
ATOM 1235 C CA . GLU A 1 153 ? -0.768 7.261 0.606 1.00 94.31 153 GLU A CA 1
ATOM 1236 C C . GLU A 1 153 ? 0.237 6.278 1.200 1.00 94.31 153 GLU A C 1
ATOM 1238 O O . GLU A 1 153 ? 0.675 6.392 2.345 1.00 94.31 153 GLU A O 1
ATOM 1243 N N . VAL A 1 154 ? 0.622 5.300 0.389 1.00 94.50 154 VAL A N 1
ATOM 1244 C CA . VAL A 1 154 ? 1.634 4.308 0.720 1.00 94.50 154 VAL A CA 1
ATOM 1245 C C . VAL A 1 154 ? 2.687 4.322 -0.378 1.00 94.50 154 VAL A C 1
ATOM 1247 O O . VAL A 1 154 ? 2.390 4.157 -1.562 1.00 94.50 154 VAL A O 1
ATOM 1250 N N . THR A 1 155 ? 3.936 4.549 0.020 1.00 95.25 155 THR A N 1
ATOM 1251 C CA . THR A 1 155 ? 5.077 4.554 -0.897 1.00 95.25 155 THR A CA 1
ATOM 1252 C C . THR A 1 155 ? 5.586 3.134 -1.090 1.00 95.25 155 THR A C 1
ATOM 1254 O O . THR A 1 155 ? 5.956 2.461 -0.127 1.00 95.25 155 THR A O 1
ATOM 1257 N N . VAL A 1 156 ? 5.631 2.695 -2.343 1.00 96.00 156 VAL A N 1
ATOM 1258 C CA . VAL A 1 156 ? 6.165 1.395 -2.741 1.00 96.00 156 VAL A CA 1
ATO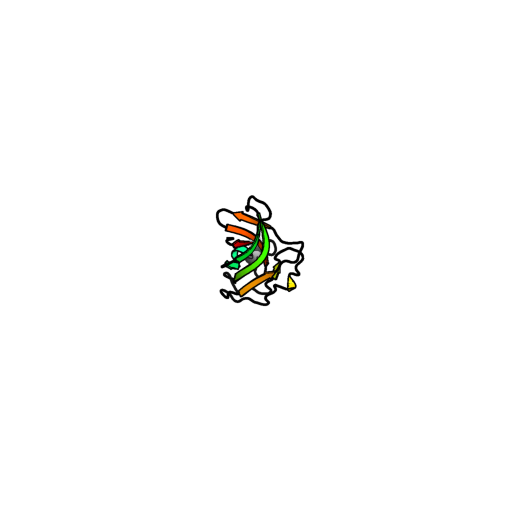M 1259 C C . VAL A 1 156 ? 7.566 1.592 -3.307 1.00 96.00 156 VAL A C 1
ATOM 1261 O O . VAL A 1 156 ? 7.755 2.370 -4.241 1.00 96.00 156 VAL A O 1
ATOM 1264 N N . TYR A 1 157 ? 8.537 0.883 -2.734 1.00 96.75 157 TYR A N 1
ATOM 1265 C CA . TYR A 1 157 ? 9.949 0.950 -3.108 1.00 96.75 157 TYR A CA 1
ATOM 1266 C C . TYR A 1 157 ? 10.360 -0.314 -3.859 1.00 96.75 157 TYR A C 1
ATOM 1268 O O . TYR A 1 157 ? 10.179 -1.410 -3.333 1.00 96.75 157 TYR A O 1
ATOM 1276 N N . PHE A 1 158 ? 10.962 -0.177 -5.039 1.00 96.56 158 PHE A N 1
ATOM 1277 C CA . PHE A 1 158 ? 11.439 -1.312 -5.835 1.00 96.56 158 PHE A CA 1
ATOM 1278 C C . PHE A 1 158 ? 12.788 -1.019 -6.503 1.00 96.56 158 PHE A C 1
ATOM 1280 O O . PHE A 1 158 ? 13.152 0.135 -6.732 1.00 96.56 158 PHE A O 1
ATOM 1287 N N . SER A 1 159 ? 13.542 -2.070 -6.822 1.00 94.75 159 SER A N 1
ATOM 1288 C CA . SER A 1 159 ? 14.751 -1.976 -7.646 1.00 94.75 159 SER A CA 1
ATOM 1289 C C . SER A 1 159 ? 14.419 -2.184 -9.126 1.00 94.75 159 SER A C 1
ATOM 1291 O O . SER A 1 159 ? 13.467 -2.887 -9.471 1.00 94.75 159 SER A O 1
ATOM 1293 N N . TRP A 1 160 ? 15.208 -1.576 -10.013 1.00 90.88 160 TRP A N 1
ATOM 1294 C CA . TRP A 1 160 ? 15.088 -1.737 -11.464 1.00 90.88 160 TRP A CA 1
ATOM 1295 C C . TRP A 1 160 ? 16.483 -2.001 -12.063 1.00 90.88 160 TRP A C 1
ATOM 1297 O O . TRP A 1 160 ? 17.423 -1.314 -11.650 1.00 90.88 160 TRP A O 1
ATOM 1307 N N . PRO A 1 161 ? 16.633 -3.020 -12.932 1.00 77.19 161 PRO A N 1
ATOM 1308 C CA . PRO A 1 161 ? 17.923 -3.483 -13.453 1.00 77.19 161 PRO A CA 1
ATOM 1309 C C . PRO A 1 161 ? 18.584 -2.537 -14.459 1.00 77.19 161 PRO A C 1
ATOM 1311 O O . PRO A 1 161 ? 17.857 -1.810 -15.169 1.00 77.19 161 PRO A O 1
#

Sequence (161 aa):
MNEKKERKRNKRIKNSTLAVTVFFTLIVAILAISFITEHKNENPPKPSSREYFKVE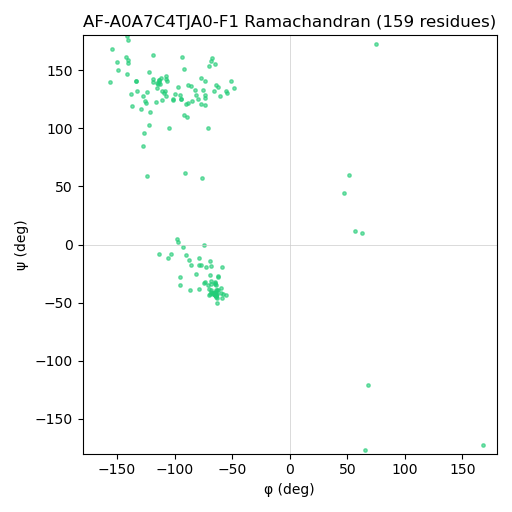NASAWAEAFDSSQNVLKVKAIGFYITPIKGNATDVFIDPGGQIDPIDYYFKQINCNQTEPVDIQYANPTYPLAYKEGELYTITIKIWCAETDWNDKEVTVYFSWP

Foldseek 3Di:
DPPVVVVVVVVVVVVVVVVVVVVVVVVVVVVVVVVVVVVVPPDPAFAFQQVFKDKDDKDFDWDQPDPVSQKTFTFKMKIKIAGAPFKFAFKWKAQDAPDDSVVVTDRIDGHRRIDMDIDGHDPPGGDMWGDDPQWTWGWIFIDGPRHDPVHRTHIDIYHDD

pLDDT: mean 84.55, std 14.89, range [49.19, 98.25]

Nearest PDB structures (foldseek):
  8wa2-assembly1_D  TM=4.391E-01  e=1.542E+00  Chlamydomonas reinhardtii
  2r2c-assembly1_B  TM=3.995E-01  e=6.625E-01  Porphyromonas gingivalis W83
  5j7k-assembly2_B  TM=3.524E-01  e=1.806E+00  synthetic construct
  4o9y-assembly2_G  TM=3.418E-01  e=1.713E+00  Photorhabdus luminescens
  8txb-assembly1_A  TM=4.817E-01  e=7.127E+00  Chlamydomonas reinhardtii

Organism: NCBI:txid2053526

Solvent-accessible surface area (backbone atoms only — not comparable to full-atom values): 8867 Å² total; per-residue (Å²): 136,62,70,74,57,52,57,54,51,54,51,52,49,52,54,51,51,51,51,51,53,54,52,51,52,51,52,52,50,52,52,53,51,49,57,55,55,62,70,67,67,66,70,76,80,53,50,38,23,54,75,31,41,48,75,43,86,36,40,58,50,60,43,66,69,51,96,80,59,50,36,30,35,34,45,30,43,36,32,33,43,24,28,72,76,42,62,38,36,55,31,39,37,40,71,61,55,95,61,69,41,78,82,44,59,39,72,63,44,51,54,72,42,74,45,85,45,78,48,75,51,55,89,88,43,47,52,70,28,41,60,59,88,88,31,34,37,38,74,29,36,35,44,32,75,65,32,30,87,89,38,29,60,33,79,47,62,27,63,81,136

Radius of gyration: 31.7 Å; Cα contacts (8 Å, |Δi|>4): 285; chains: 1; bounding box: 61×49×97 Å